Protein AF-A0A368GQB6-F1 (afdb_monomer)

Sequence (63 aa):
MHYGKTAFAKDNTITIETLDKEYQDIIGNQELPSKNDYRKICLMYGCQKCAVENTGSKDDEND

Mean predicted aligned error: 8.37 Å

Foldseek 3Di:
DFAAQCVVPPPSHGPDDDPDNVCNHVTRPDPDDDPVSVLVVCVVVVPVVNVVVVPPPDDPDDD

Secondary structure (DSSP, 8-state):
----TTTT-SSS--SS--SSGGGTTTTT--SS--HHHHHHHHHHTT-HHHHTTTSSSS-----

Solvent-accessible surface area (backbone atoms only — not comparable to full-atom values): 4150 Å² total; per-residue (Å²): 134,58,72,34,29,42,60,91,39,90,78,79,42,78,70,52,81,52,93,56,70,89,47,45,85,57,44,45,70,69,93,63,79,45,75,64,54,52,48,52,51,31,53,75,72,61,34,70,87,46,49,60,69,68,58,74,72,69,79,95,74,92,135

Structure (mmCIF, N/CA/C/O backbone):
data_AF-A0A368GQB6-F1
#
_entry.id   AF-A0A368GQB6-F1
#
loop_
_atom_site.group_PDB
_atom_site.id
_atom_site.type_symbol
_atom_site.label_atom_id
_atom_site.label_alt_id
_atom_site.label_comp_id
_atom_site.label_asym_id
_atom_site.label_entity_id
_atom_site.label_seq_id
_atom_site.pdbx_PDB_ins_code
_atom_site.Cartn_x
_atom_site.Cartn_y
_atom_site.Cartn_z
_atom_site.occupancy
_atom_site.B_iso_or_equiv
_atom_site.auth_seq_id
_atom_site.auth_comp_id
_atom_site.auth_asym_id
_atom_site.auth_atom_id
_atom_site.pdbx_PDB_model_num
ATOM 1 N N . MET A 1 1 ? -0.300 3.193 -3.314 1.00 95.06 1 MET A N 1
ATOM 2 C CA . MET A 1 1 ? -1.282 4.315 -3.274 1.00 95.06 1 MET A CA 1
ATOM 3 C C . MET A 1 1 ? -2.600 3.975 -2.545 1.00 95.06 1 MET A C 1
ATOM 5 O O . MET A 1 1 ? -3.659 4.400 -2.986 1.00 95.06 1 MET A O 1
ATOM 9 N N . HIS A 1 2 ? -2.586 3.214 -1.447 1.00 97.56 2 HIS A N 1
ATOM 10 C CA . HIS A 1 2 ? -3.823 2.759 -0.785 1.00 97.56 2 HIS A CA 1
ATOM 11 C C . HIS A 1 2 ? -3.975 3.426 0.584 1.00 97.56 2 HIS A C 1
ATOM 13 O O . HIS A 1 2 ? -2.972 3.576 1.273 1.00 97.56 2 HIS A O 1
ATOM 19 N N . TYR A 1 3 ? -5.193 3.798 0.983 1.00 97.62 3 TYR A N 1
ATOM 20 C CA . TYR A 1 3 ? -5.464 4.343 2.318 1.00 97.62 3 TYR A CA 1
ATOM 21 C C . TYR A 1 3 ? -5.365 3.279 3.421 1.00 97.62 3 TYR A C 1
ATOM 23 O O . TYR A 1 3 ? -5.457 2.079 3.150 1.00 97.62 3 TYR A O 1
ATOM 31 N N . GLY A 1 4 ? -5.175 3.736 4.661 1.00 97.44 4 GLY A N 1
ATOM 32 C CA . GLY A 1 4 ? -5.163 2.884 5.850 1.00 97.44 4 GLY A CA 1
ATOM 33 C C . GLY A 1 4 ? -6.563 2.510 6.333 1.00 97.44 4 GLY A C 1
ATOM 34 O O . GLY A 1 4 ? -7.557 3.124 5.947 1.00 97.44 4 GLY A O 1
ATOM 35 N N . LYS A 1 5 ? -6.625 1.514 7.221 1.00 97.75 5 LYS A N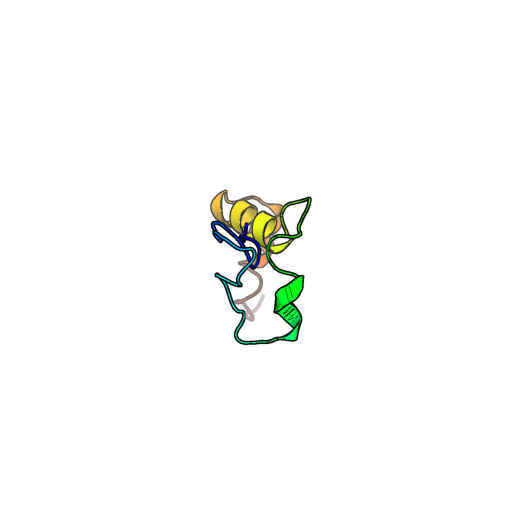 1
ATOM 36 C CA . LYS A 1 5 ? -7.874 0.894 7.700 1.00 97.75 5 LYS A CA 1
ATOM 37 C C . LYS A 1 5 ? -8.871 1.838 8.386 1.00 97.75 5 LYS A C 1
ATOM 39 O O . LYS A 1 5 ? -10.063 1.552 8.388 1.00 97.75 5 LYS A O 1
ATOM 44 N N . THR A 1 6 ? -8.400 2.942 8.964 1.00 97.88 6 THR A N 1
ATOM 45 C CA . THR A 1 6 ? -9.219 3.940 9.680 1.00 97.88 6 THR A CA 1
ATOM 46 C C . THR A 1 6 ? -9.340 5.264 8.922 1.00 97.88 6 THR A C 1
ATOM 48 O O . THR A 1 6 ? -9.663 6.295 9.514 1.00 97.88 6 THR A O 1
ATOM 51 N N . ALA A 1 7 ? -9.050 5.285 7.618 1.00 97.56 7 ALA A N 1
ATOM 52 C CA . ALA A 1 7 ? -9.117 6.517 6.841 1.00 97.56 7 ALA A CA 1
ATOM 53 C C . ALA A 1 7 ? -10.509 7.163 6.954 1.00 97.56 7 ALA A C 1
ATOM 55 O O . ALA A 1 7 ? -11.527 6.517 6.704 1.00 97.56 7 ALA A O 1
ATOM 56 N N . PHE A 1 8 ? -10.530 8.439 7.353 1.00 96.81 8 PHE A N 1
ATOM 57 C CA . PHE A 1 8 ? -11.739 9.239 7.598 1.00 96.81 8 PHE A CA 1
ATOM 58 C C . PHE A 1 8 ? -12.683 8.703 8.694 1.00 96.81 8 PHE A C 1
ATOM 60 O O . PHE A 1 8 ? -13.828 9.145 8.786 1.00 96.81 8 PHE A O 1
ATOM 67 N N . ALA A 1 9 ? -12.225 7.778 9.542 1.00 97.81 9 ALA A N 1
ATOM 68 C CA . ALA A 1 9 ? -13.007 7.296 10.673 1.00 97.81 9 ALA A CA 1
ATOM 69 C C . ALA A 1 9 ? -13.202 8.399 11.724 1.00 97.81 9 ALA A C 1
ATOM 71 O O . ALA A 1 9 ? -12.276 9.148 12.032 1.00 97.81 9 ALA A O 1
ATOM 72 N N . LYS A 1 10 ? -14.402 8.468 12.313 1.00 93.56 10 LYS A N 1
ATOM 73 C CA . LYS A 1 10 ? -14.701 9.406 13.405 1.00 93.56 10 LYS A CA 1
ATOM 74 C C . LYS A 1 10 ? -14.099 8.951 14.741 1.00 93.56 10 LYS A C 1
ATOM 76 O O . LYS A 1 10 ? -13.530 9.770 15.448 1.00 93.56 10 LYS A O 1
ATOM 81 N N . ASP A 1 11 ? -14.171 7.651 15.034 1.00 93.56 11 ASP A N 1
ATOM 82 C CA . ASP A 1 11 ? -13.812 7.076 16.340 1.00 93.56 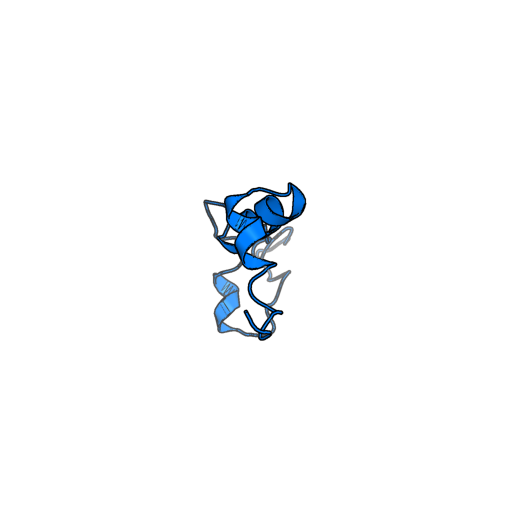11 ASP A CA 1
ATOM 83 C C . ASP A 1 11 ? -12.872 5.860 16.203 1.00 93.56 11 ASP A C 1
ATOM 85 O O . ASP A 1 11 ? -13.126 4.798 16.765 1.00 93.56 11 ASP A O 1
ATOM 89 N N . ASN A 1 12 ? -11.801 5.977 15.402 1.00 91.12 12 ASN A N 1
ATOM 90 C CA . ASN A 1 12 ? -10.836 4.893 15.113 1.00 91.12 12 ASN A CA 1
ATOM 91 C C . ASN A 1 12 ? -11.466 3.563 14.647 1.00 91.12 12 ASN A C 1
ATOM 93 O O . ASN A 1 12 ? -10.821 2.512 14.682 1.00 91.12 12 ASN A O 1
ATOM 97 N N . THR A 1 13 ? -12.715 3.597 14.190 1.00 96.88 13 THR A N 1
ATOM 98 C CA . THR A 1 13 ? -13.397 2.443 13.618 1.00 96.88 13 THR A CA 1
ATOM 99 C C . THR A 1 13 ? -12.770 2.073 12.280 1.00 96.88 13 THR A C 1
ATOM 101 O O . THR A 1 13 ? -12.230 2.918 11.562 1.00 96.88 13 THR A O 1
ATOM 104 N N . ILE A 1 14 ? -12.828 0.787 11.939 1.00 97.06 14 ILE A N 1
ATOM 105 C CA . ILE A 1 14 ? -12.388 0.323 10.625 1.00 97.06 14 ILE A CA 1
ATOM 106 C C . ILE A 1 14 ? -13.405 0.813 9.590 1.00 97.06 14 ILE A C 1
ATOM 108 O O . ILE A 1 14 ? -14.590 0.497 9.678 1.00 97.06 14 ILE A O 1
ATOM 112 N N . THR A 1 15 ? -12.938 1.600 8.626 1.00 98.06 15 THR A N 1
ATOM 113 C CA . THR A 1 15 ? -13.717 2.068 7.467 1.00 98.06 15 THR A CA 1
ATOM 114 C C . THR A 1 15 ? -13.367 1.292 6.202 1.00 98.06 15 THR A C 1
ATOM 116 O O . THR A 1 15 ? -14.165 1.252 5.268 1.00 98.06 15 THR A O 1
ATOM 119 N N . ILE A 1 16 ? -12.190 0.657 6.175 1.00 98.00 16 ILE A N 1
ATOM 120 C CA . ILE A 1 16 ? -11.723 -0.194 5.081 1.00 98.00 16 ILE A CA 1
ATOM 121 C C . ILE A 1 16 ? -11.277 -1.537 5.664 1.00 98.00 16 ILE A C 1
ATOM 123 O O . ILE A 1 16 ? -10.215 -1.637 6.286 1.00 98.00 16 ILE A O 1
ATOM 127 N N . GLU A 1 17 ? -12.094 -2.566 5.450 1.00 97.94 17 GLU A N 1
ATOM 128 C CA . GLU A 1 17 ? -11.819 -3.945 5.854 1.00 97.94 17 GLU A CA 1
ATOM 129 C C . GLU A 1 17 ? -11.332 -4.757 4.647 1.00 97.94 17 GLU A C 1
ATOM 131 O O . GLU A 1 17 ? -11.973 -4.771 3.591 1.00 97.94 17 GLU A O 1
ATOM 136 N N . THR A 1 18 ? -10.174 -5.404 4.771 1.00 98.19 18 THR A N 1
ATOM 137 C CA . THR A 1 18 ? -9.654 -6.293 3.731 1.00 98.19 18 THR A CA 1
ATOM 138 C C . THR A 1 18 ? -10.363 -7.642 3.809 1.00 98.19 18 THR A C 1
ATOM 140 O O . THR A 1 18 ? -10.573 -8.186 4.888 1.00 98.19 18 THR A O 1
ATOM 143 N N . LEU A 1 19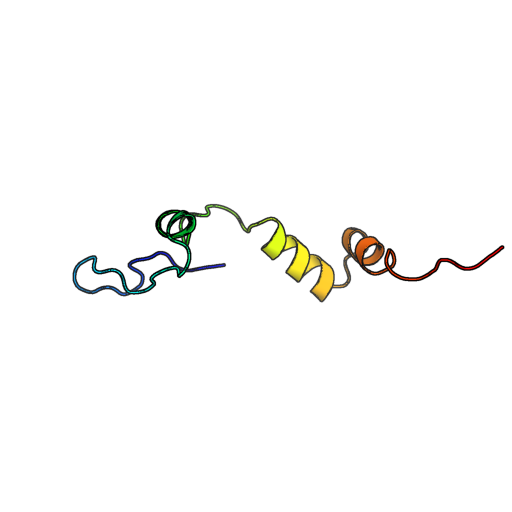 ? -10.713 -8.217 2.653 1.00 98.38 19 LEU A N 1
ATOM 144 C CA . LEU A 1 19 ? -11.331 -9.550 2.609 1.00 98.38 19 LEU A CA 1
ATOM 145 C C . LEU A 1 19 ? -10.395 -10.624 3.175 1.00 98.38 19 LEU A C 1
ATOM 147 O O . LEU A 1 19 ? -10.827 -11.526 3.888 1.00 98.38 19 LEU A O 1
ATOM 151 N N . ASP A 1 20 ? -9.109 -10.503 2.857 1.00 98.06 20 ASP A N 1
ATOM 152 C CA . ASP A 1 20 ? -8.054 -11.301 3.458 1.00 98.06 20 ASP A CA 1
ATOM 153 C C . ASP A 1 20 ? -7.484 -10.559 4.672 1.00 98.06 20 ASP A C 1
ATOM 155 O O . ASP A 1 20 ? -6.976 -9.437 4.567 1.00 98.06 20 ASP A O 1
ATOM 159 N N . LYS A 1 21 ? -7.594 -11.199 5.836 1.00 97.56 21 LYS A N 1
ATOM 160 C CA . LYS A 1 21 ? -7.240 -10.625 7.135 1.00 97.56 21 LYS A CA 1
ATOM 161 C C . LYS A 1 21 ? -5.741 -10.374 7.277 1.00 97.56 21 LYS A C 1
ATOM 163 O O . LYS A 1 21 ? -5.366 -9.491 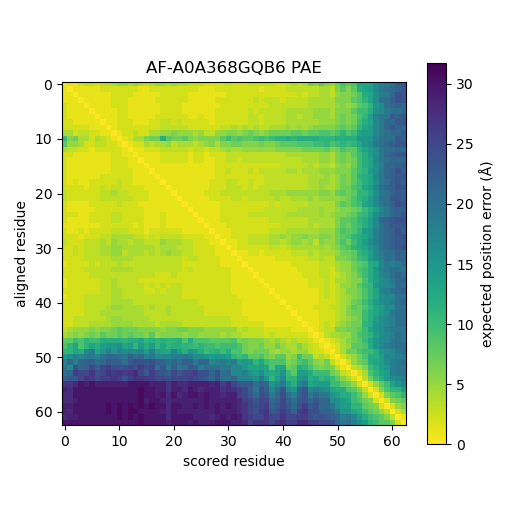8.045 1.00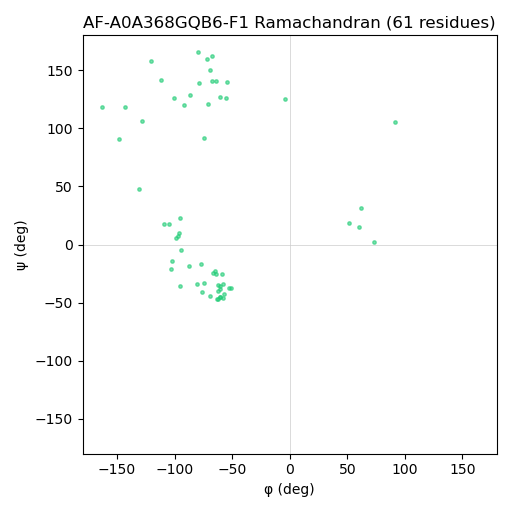 97.56 21 LYS A O 1
ATOM 168 N N . GLU A 1 22 ? -4.895 -11.088 6.533 1.00 98.06 22 GLU A N 1
ATOM 169 C CA . GLU A 1 22 ? -3.437 -10.916 6.605 1.00 98.06 22 GLU A CA 1
ATOM 170 C C . GLU A 1 22 ? -2.986 -9.522 6.136 1.00 98.06 22 GLU A C 1
ATOM 172 O O . GLU A 1 22 ? -1.943 -9.025 6.556 1.00 98.06 22 GLU A O 1
ATOM 177 N N . TYR A 1 23 ? -3.797 -8.845 5.317 1.00 97.62 23 TYR A N 1
ATOM 178 C CA . TYR A 1 23 ? -3.473 -7.526 4.766 1.00 97.62 23 TYR A CA 1
ATOM 179 C C . TYR A 1 23 ? -4.032 -6.346 5.567 1.00 97.62 23 TYR A C 1
ATOM 181 O O . TYR A 1 23 ? -3.716 -5.195 5.245 1.00 97.62 23 TYR A O 1
ATOM 189 N N . GLN A 1 24 ? -4.829 -6.596 6.608 1.00 97.81 24 GLN A N 1
ATOM 190 C CA . GLN A 1 24 ? -5.593 -5.550 7.295 1.00 97.81 24 GLN A CA 1
ATOM 191 C C . GLN A 1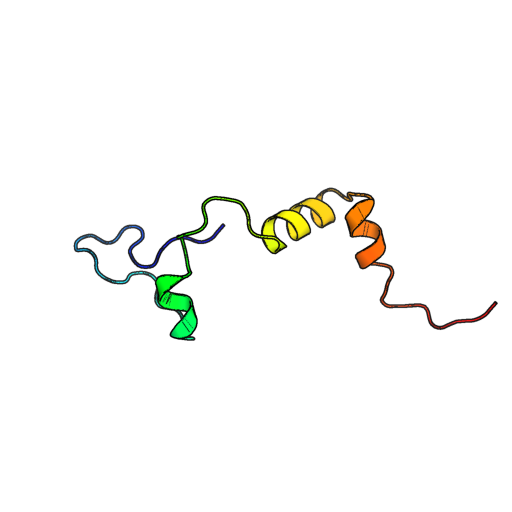 24 ? -4.703 -4.461 7.913 1.00 97.81 24 GLN A C 1
ATOM 193 O O . GLN A 1 24 ? -5.058 -3.279 7.893 1.00 97.81 24 GLN A O 1
ATOM 198 N N . ASP A 1 25 ? -3.536 -4.855 8.424 1.00 96.06 25 ASP A N 1
ATOM 199 C CA . ASP A 1 25 ? -2.542 -3.962 9.030 1.00 96.06 25 ASP A CA 1
ATOM 200 C C . ASP A 1 25 ? -1.398 -3.590 8.067 1.00 96.06 25 ASP A C 1
ATOM 202 O O . ASP A 1 25 ? -0.452 -2.901 8.447 1.00 96.06 25 ASP A O 1
ATOM 206 N N . ILE A 1 26 ? -1.487 -4.011 6.800 1.00 96.38 26 ILE A N 1
ATOM 207 C CA . ILE A 1 26 ? -0.502 -3.705 5.750 1.00 96.38 26 ILE A CA 1
ATOM 208 C C . ILE A 1 26 ? -0.932 -2.474 4.935 1.00 96.38 26 ILE A C 1
ATOM 210 O O . ILE A 1 26 ? -0.091 -1.675 4.510 1.00 96.38 26 ILE A O 1
ATOM 214 N N . ILE A 1 27 ? -2.236 -2.300 4.698 1.00 97.38 27 ILE A N 1
ATOM 215 C CA . ILE A 1 27 ? -2.754 -1.193 3.883 1.00 97.38 27 ILE A CA 1
ATOM 216 C C . ILE A 1 27 ? -2.480 0.177 4.524 1.00 97.38 27 ILE A C 1
ATOM 218 O O . ILE A 1 27 ? -2.594 0.357 5.733 1.00 97.38 27 ILE A O 1
ATOM 222 N N . GLY A 1 28 ? -2.133 1.170 3.703 1.00 96.56 28 GLY A N 1
ATOM 223 C CA . GLY A 1 28 ? -1.933 2.553 4.154 1.00 96.56 28 GLY A CA 1
ATOM 224 C C . GLY A 1 28 ? -0.674 2.846 4.961 1.00 96.56 28 GLY A C 1
ATOM 225 O O . GLY A 1 28 ? -0.483 3.998 5.329 1.00 96.56 28 GLY A O 1
ATOM 226 N N . ASN A 1 29 ? 0.195 1.857 5.182 1.00 95.25 29 ASN A N 1
ATOM 227 C CA . ASN A 1 29 ? 1.397 1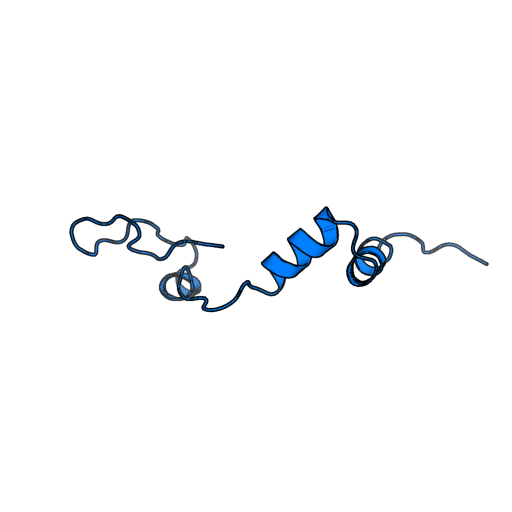.991 6.015 1.00 95.25 29 ASN A CA 1
ATOM 228 C C . ASN A 1 29 ? 2.707 2.075 5.202 1.00 95.25 29 ASN A C 1
ATOM 230 O O . ASN A 1 29 ? 3.787 1.827 5.729 1.00 95.25 29 ASN A O 1
ATOM 234 N N . GLN A 1 30 ? 2.631 2.381 3.904 1.00 92.69 30 GLN A N 1
ATOM 235 C CA . GLN A 1 30 ? 3.802 2.478 3.023 1.00 92.69 30 GLN A CA 1
ATOM 236 C C . GLN A 1 30 ? 4.422 3.881 3.073 1.00 92.69 30 GLN A C 1
ATOM 238 O O . GLN A 1 30 ? 3.723 4.865 2.844 1.00 92.69 30 GLN A O 1
ATOM 243 N N . GLU A 1 31 ? 5.735 3.960 3.301 1.00 95.00 31 GLU A N 1
ATOM 244 C CA . GLU A 1 31 ? 6.504 5.217 3.256 1.00 95.00 31 GLU A CA 1
ATOM 245 C C . GLU A 1 31 ? 6.860 5.629 1.817 1.00 95.00 31 GLU A C 1
ATOM 247 O O . GLU A 1 31 ? 6.867 6.810 1.476 1.00 95.00 31 GLU A O 1
ATOM 252 N N . LEU A 1 32 ? 7.112 4.645 0.948 1.00 95.88 32 LEU A N 1
ATOM 253 C CA . LEU A 1 32 ? 7.464 4.840 -0.459 1.00 95.88 32 LEU A CA 1
ATOM 254 C C . LEU A 1 32 ? 6.446 4.153 -1.383 1.00 95.88 32 LEU A C 1
ATOM 256 O O . LEU A 1 32 ? 5.768 3.210 -0.964 1.00 95.88 32 LEU A O 1
ATOM 260 N N . PRO A 1 33 ? 6.336 4.574 -2.659 1.00 95.50 33 PRO A N 1
ATOM 261 C CA . PRO A 1 33 ? 5.535 3.854 -3.640 1.00 95.50 33 PRO A CA 1
ATOM 262 C C . PRO A 1 33 ? 5.955 2.383 -3.727 1.00 95.50 33 PRO A C 1
ATOM 264 O O . PRO A 1 33 ? 7.140 2.043 -3.707 1.00 95.50 33 PRO A O 1
ATOM 267 N N . SER A 1 34 ? 4.976 1.489 -3.846 1.00 94.81 34 SER A N 1
ATOM 268 C CA . SER A 1 34 ? 5.260 0.060 -3.973 1.00 94.81 34 SER A CA 1
ATOM 269 C C . SER A 1 34 ? 5.939 -0.253 -5.312 1.00 94.81 34 SER A C 1
ATOM 271 O O . SER A 1 34 ? 5.819 0.498 -6.285 1.00 94.81 34 SER A O 1
ATOM 273 N N . LYS A 1 35 ? 6.581 -1.425 -5.419 1.00 93.88 35 LYS A N 1
ATOM 274 C CA . LYS A 1 35 ? 7.128 -1.923 -6.699 1.00 93.88 35 LYS A CA 1
ATOM 275 C C . LYS A 1 35 ? 6.085 -1.885 -7.827 1.00 93.88 35 LYS A C 1
ATOM 277 O O . LYS A 1 35 ? 6.414 -1.534 -8.957 1.00 93.88 35 LYS A O 1
ATOM 282 N N . ASN A 1 36 ? 4.824 -2.184 -7.510 1.00 93.88 36 ASN A N 1
ATOM 283 C CA . ASN A 1 36 ? 3.726 -2.147 -8.473 1.00 93.88 36 ASN A CA 1
ATOM 284 C C . ASN A 1 36 ? 3.285 -0.726 -8.838 1.00 93.88 36 ASN A C 1
ATOM 286 O O . ASN A 1 36 ? 2.899 -0.507 -9.984 1.00 93.88 36 ASN A O 1
ATOM 290 N N . ASP A 1 37 ? 3.352 0.236 -7.913 1.00 95.44 37 ASP A N 1
ATOM 291 C CA . ASP A 1 37 ? 3.088 1.645 -8.233 1.00 95.44 37 ASP A CA 1
ATOM 292 C C . ASP A 1 37 ? 4.122 2.149 -9.259 1.00 95.44 37 ASP A C 1
ATOM 294 O O . ASP A 1 37 ? 3.746 2.683 -10.305 1.00 95.44 37 ASP A O 1
ATOM 298 N N . TYR A 1 38 ? 5.414 1.870 -9.031 1.00 94.38 38 TYR A N 1
ATOM 299 C CA . TYR A 1 38 ? 6.474 2.183 -9.995 1.00 94.38 38 TYR A CA 1
ATOM 300 C C . TYR A 1 38 ? 6.282 1.463 -11.330 1.00 94.38 38 TYR A C 1
ATOM 302 O O . TYR A 1 38 ? 6.383 2.102 -12.374 1.00 94.38 38 TYR A O 1
ATOM 310 N N . ARG A 1 39 ? 5.963 0.160 -11.319 1.00 92.69 39 ARG A N 1
ATOM 311 C CA . ARG A 1 39 ? 5.710 -0.606 -12.550 1.00 92.69 39 ARG A CA 1
ATOM 312 C C . ARG A 1 39 ? 4.572 0.006 -13.366 1.00 92.69 39 ARG A C 1
ATOM 314 O O . ARG A 1 39 ? 4.725 0.180 -14.570 1.00 92.69 39 ARG A O 1
ATOM 321 N N . LYS A 1 40 ? 3.452 0.373 -12.734 1.00 93.44 40 LYS A N 1
ATOM 322 C CA . LYS A 1 40 ? 2.306 0.986 -13.428 1.00 93.44 40 LYS A CA 1
ATOM 323 C C . LYS A 1 40 ? 2.683 2.304 -14.104 1.00 93.44 40 LYS A C 1
ATOM 325 O O . LYS A 1 40 ? 2.346 2.490 -15.268 1.00 93.44 40 LYS A O 1
ATOM 330 N N . ILE A 1 41 ? 3.416 3.179 -13.413 1.00 94.44 41 ILE A N 1
ATOM 331 C CA . ILE A 1 41 ? 3.918 4.436 -13.996 1.00 94.44 41 ILE A CA 1
ATOM 332 C C . ILE A 1 41 ? 4.893 4.138 -15.143 1.00 94.44 41 ILE A C 1
ATOM 334 O O . ILE A 1 41 ? 4.762 4.691 -16.229 1.00 94.44 41 ILE A O 1
ATOM 338 N N . CYS A 1 42 ? 5.832 3.218 -14.928 1.00 93.19 42 CYS A N 1
ATOM 339 C CA . CYS A 1 42 ? 6.835 2.824 -15.914 1.00 93.19 42 CYS A CA 1
ATOM 340 C C . CYS A 1 42 ? 6.195 2.329 -17.224 1.00 93.19 42 CYS A C 1
ATOM 342 O O . CYS A 1 42 ? 6.619 2.722 -18.309 1.00 93.19 42 CYS A O 1
ATOM 344 N N . LEU A 1 43 ? 5.138 1.515 -17.122 1.00 91.19 43 LEU A N 1
ATOM 345 C CA . LEU A 1 43 ? 4.357 1.043 -18.267 1.00 91.19 43 LEU A CA 1
ATOM 346 C C . LEU A 1 43 ? 3.550 2.175 -18.919 1.00 91.19 43 LEU A C 1
ATOM 348 O O . LEU A 1 43 ? 3.553 2.293 -20.140 1.00 91.19 43 LEU A O 1
ATOM 352 N N . MET A 1 44 ? 2.894 3.023 -18.120 1.00 92.62 44 MET A N 1
ATOM 353 C CA . MET A 1 44 ? 2.075 4.139 -18.612 1.00 92.62 44 MET A CA 1
ATOM 354 C C . MET A 1 44 ? 2.884 5.147 -19.436 1.00 92.62 44 MET A C 1
ATOM 356 O O . MET A 1 44 ? 2.394 5.645 -20.444 1.00 92.62 44 MET A O 1
ATOM 360 N N . TYR A 1 45 ? 4.123 5.426 -19.027 1.00 93.56 45 TYR A N 1
ATOM 361 C CA . TYR A 1 45 ? 5.004 6.383 -19.700 1.00 93.56 45 TYR A CA 1
ATOM 362 C C . TYR A 1 45 ? 5.975 5.731 -20.696 1.00 93.56 45 TYR A C 1
ATOM 364 O O . TYR A 1 45 ? 6.885 6.398 -21.183 1.00 93.56 45 TYR A O 1
ATOM 372 N N . GLY A 1 46 ? 5.804 4.440 -21.009 1.00 88.50 46 GLY A N 1
ATOM 373 C CA . GLY A 1 46 ? 6.621 3.752 -22.013 1.00 88.50 46 GLY A CA 1
ATOM 374 C C . GLY A 1 46 ? 8.110 3.704 -21.667 1.00 88.50 46 GLY A C 1
ATOM 375 O O . GLY A 1 46 ? 8.961 3.735 -22.556 1.00 88.50 46 GLY A O 1
ATOM 376 N N . CYS A 1 47 ? 8.456 3.658 -20.380 1.00 91.06 47 CYS A N 1
ATOM 377 C CA . CYS A 1 47 ? 9.847 3.589 -19.962 1.00 91.06 47 CYS A CA 1
ATOM 378 C C . CYS A 1 47 ? 10.498 2.314 -20.519 1.00 91.06 47 CYS A C 1
ATOM 380 O O . CYS A 1 47 ? 10.025 1.202 -20.273 1.00 91.06 47 CYS A O 1
ATOM 382 N N . GLN A 1 48 ? 11.635 2.470 -21.203 1.00 83.69 48 GLN A N 1
ATOM 383 C CA . GLN A 1 48 ? 12.331 1.381 -21.900 1.00 83.69 48 GLN A CA 1
ATOM 384 C C . GLN A 1 48 ? 12.603 0.167 -21.000 1.00 83.69 48 GLN A C 1
ATOM 386 O O . GLN A 1 48 ? 12.442 -0.968 -21.431 1.00 83.69 48 GLN A O 1
ATOM 391 N N . LYS A 1 49 ? 12.933 0.400 -19.722 1.00 81.50 49 LYS A N 1
ATOM 392 C CA . LYS A 1 49 ? 13.177 -0.656 -18.728 1.00 81.50 49 LYS A CA 1
ATOM 393 C C . LYS A 1 49 ? 11.982 -1.600 -18.529 1.00 81.50 49 LYS A C 1
ATOM 395 O O . LYS A 1 49 ? 12.197 -2.775 -18.268 1.00 81.50 49 LYS A O 1
ATOM 400 N N . CYS A 1 50 ? 10.753 -1.098 -18.642 1.00 81.00 50 CYS A N 1
ATOM 401 C CA . CYS A 1 50 ? 9.538 -1.895 -18.444 1.00 81.00 50 CYS A CA 1
ATOM 402 C C . CYS A 1 50 ? 8.865 -2.298 -19.762 1.00 81.00 50 CYS A C 1
ATOM 404 O O . CYS A 1 50 ? 8.038 -3.203 -19.765 1.00 81.00 50 CYS A O 1
ATOM 406 N N . ALA A 1 51 ? 9.229 -1.678 -20.890 1.00 67.62 51 ALA A N 1
ATOM 407 C CA . ALA A 1 51 ? 8.743 -2.074 -22.212 1.00 67.62 51 ALA A CA 1
ATOM 408 C C . ALA A 1 51 ? 9.162 -3.511 -22.582 1.00 67.62 51 ALA A C 1
ATOM 410 O O . ALA A 1 51 ? 8.368 -4.244 -23.163 1.00 67.62 51 ALA A O 1
ATOM 411 N N . VAL A 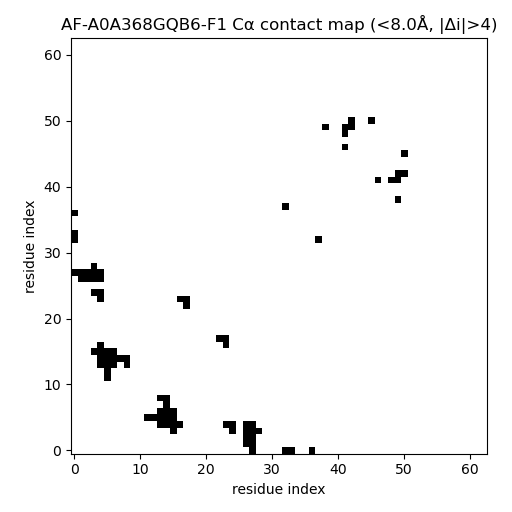1 52 ? 10.361 -3.939 -22.162 1.00 64.88 52 VAL A N 1
ATOM 412 C CA . VAL A 1 52 ? 10.878 -5.308 -22.377 1.00 64.88 52 VAL A CA 1
ATOM 413 C C . VAL A 1 52 ? 10.034 -6.367 -21.649 1.00 64.88 52 VAL A C 1
ATOM 415 O O . VAL A 1 52 ? 9.957 -7.514 -22.075 1.00 64.88 52 VAL A O 1
ATOM 418 N N . GLU A 1 53 ? 9.341 -5.991 -20.571 1.00 61.62 53 GLU A N 1
ATOM 419 C CA . GLU A 1 53 ? 8.464 -6.905 -19.826 1.00 61.62 53 GLU A CA 1
ATOM 420 C C . GLU A 1 53 ? 7.117 -7.146 -20.533 1.00 61.62 53 GLU A C 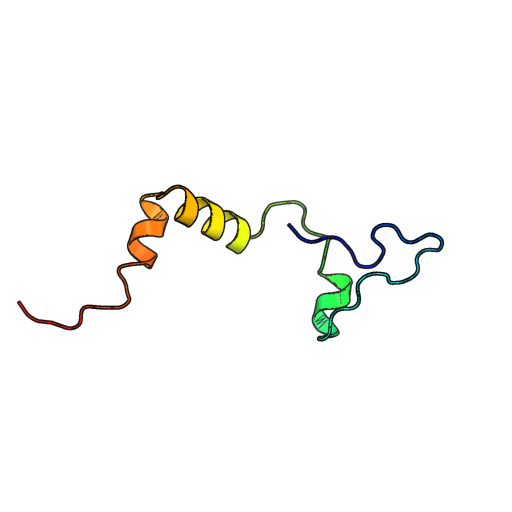1
ATOM 422 O O . GLU A 1 53 ? 6.433 -8.111 -20.204 1.00 61.62 53 GLU A O 1
ATOM 427 N N . ASN A 1 54 ? 6.735 -6.297 -21.499 1.00 54.47 54 ASN A N 1
ATOM 428 C CA . ASN A 1 54 ? 5.541 -6.488 -22.335 1.00 54.47 54 ASN A CA 1
ATOM 429 C C . ASN A 1 54 ? 5.817 -7.342 -23.583 1.00 54.47 54 ASN A C 1
ATOM 431 O O . ASN A 1 54 ? 4.875 -7.856 -24.178 1.00 54.47 54 ASN A O 1
ATOM 435 N N . THR A 1 55 ? 7.082 -7.498 -23.980 1.00 55.38 55 THR A N 1
ATOM 436 C CA . THR A 1 55 ? 7.502 -8.295 -25.149 1.00 55.38 55 THR A CA 1
ATOM 437 C C . THR A 1 55 ? 7.945 -9.714 -24.774 1.00 55.38 55 THR A C 1
ATOM 439 O O . THR A 1 55 ? 8.464 -10.437 -25.610 1.00 55.38 55 THR A O 1
ATOM 442 N N . GLY A 1 56 ? 7.766 -10.123 -23.513 1.00 53.22 56 GLY A N 1
ATOM 443 C CA . GLY A 1 56 ? 8.098 -11.464 -23.011 1.00 53.22 56 GLY A CA 1
ATOM 444 C C . GLY A 1 56 ? 6.918 -12.441 -23.008 1.00 53.22 56 GLY A C 1
ATOM 445 O O . GLY A 1 56 ? 6.879 -13.360 -22.194 1.00 53.22 56 GLY A O 1
ATOM 446 N N . SER A 1 57 ? 5.895 -12.216 -23.833 1.00 53.06 57 SER A N 1
ATOM 447 C CA . SER A 1 57 ? 4.725 -13.095 -23.942 1.00 53.06 57 SER A CA 1
ATOM 448 C C . SER A 1 57 ? 4.203 -13.051 -25.380 1.00 53.06 57 SER A C 1
ATOM 450 O O . SER A 1 57 ? 3.343 -12.218 -25.672 1.00 53.06 57 SER A O 1
ATOM 452 N N . LYS A 1 58 ? 4.705 -13.973 -26.222 1.00 49.69 58 LYS A N 1
ATOM 453 C CA . LYS A 1 58 ? 4.750 -13.993 -27.709 1.00 49.69 58 LYS A CA 1
ATOM 454 C C . LYS A 1 58 ? 6.073 -13.360 -28.170 1.00 49.69 58 LYS A C 1
ATOM 456 O O . LYS A 1 58 ? 6.273 -12.182 -27.916 1.00 49.69 58 LYS A O 1
ATOM 461 N N . ASP A 1 59 ? 7.078 -14.097 -28.642 1.00 45.94 59 ASP A N 1
ATOM 462 C CA . ASP A 1 59 ? 7.003 -15.137 -29.669 1.00 45.94 59 ASP A CA 1
ATOM 463 C C . ASP A 1 59 ? 7.940 -16.330 -29.383 1.00 45.94 59 ASP A C 1
ATOM 465 O O . ASP A 1 59 ? 9.163 -16.198 -29.357 1.00 45.94 59 ASP A O 1
ATOM 469 N N . ASP A 1 60 ? 7.341 -17.510 -29.212 1.00 52.69 60 ASP A N 1
ATOM 470 C CA . ASP A 1 60 ? 7.894 -18.751 -29.750 1.00 52.69 60 ASP A CA 1
ATOM 471 C C . ASP A 1 60 ? 7.643 -18.732 -31.272 1.00 52.69 60 ASP A C 1
ATOM 473 O O . ASP A 1 60 ? 6.572 -19.151 -31.702 1.00 52.69 60 ASP A O 1
ATOM 477 N N . GLU A 1 61 ? 8.571 -18.234 -32.097 1.00 45.16 61 GLU A N 1
ATOM 478 C CA . GLU A 1 61 ? 8.641 -18.611 -33.523 1.00 45.16 61 GLU A CA 1
ATOM 479 C C . GLU A 1 61 ? 10.000 -18.245 -34.161 1.00 45.16 61 GLU A C 1
ATOM 481 O O . GLU A 1 61 ? 10.399 -17.087 -34.185 1.00 45.16 61 GLU A O 1
ATOM 486 N N . ASN A 1 62 ? 10.694 -19.293 -34.627 1.00 46.06 62 ASN A N 1
ATOM 487 C CA . ASN A 1 62 ? 11.850 -19.396 -35.541 1.00 46.06 62 ASN A CA 1
ATOM 488 C C . ASN A 1 62 ? 12.417 -18.125 -36.219 1.00 46.06 62 ASN A C 1
ATOM 490 O O . ASN A 1 62 ? 11.722 -17.500 -37.017 1.00 46.06 62 ASN A O 1
ATOM 494 N N . ASP A 1 63 ? 13.723 -17.869 -36.045 1.00 36.56 63 ASP A N 1
ATOM 495 C CA . ASP A 1 63 ? 14.848 -18.129 -36.994 1.00 36.56 63 ASP A CA 1
ATOM 496 C C . ASP A 1 63 ? 16.130 -17.442 -36.471 1.00 36.56 63 ASP A C 1
ATOM 498 O O . ASP A 1 63 ? 16.174 -16.188 -36.423 1.00 36.56 63 ASP A O 1
#

Radius of gyration: 18.34 Å; Cα contacts (8 Å, |Δi|>4): 43; chains: 1; bounding box: 30×29×53 Å

pLDDT: mean 86.09, std 17.74, range [36.56, 98.38]

Organism: Ancylostoma caninum (NCBI:txid29170)

InterPro domains:
  IPR001506 Peptidase M12A [PF01400] (1-45)
  IPR001506 Peptidase M12A [PS51864] (1-48)
  IPR024079 Metallopeptidase, catalytic domain superfamily [G3DSA:3.40.390.10] (1-50)